Protein AF-A0A1C6H8G7-F1 (afdb_monomer_lite)

Secondary structure (DSSP, 8-state):
-----TTSPPPHHHHHHHHHHS---HHHHHHHHHHHTS---HHHHHHHHT--HHHHHHHHHHHHHHHHHHHHHHHHH--

Sequence (79 aa):
MSKRNFYKRFIEDEKQFYLHMAGFNSREACLFKLRAYEDKTLWEAADIMGYSLRTIDRINRDMKRKIEKTSFLYNNMAD

pLDDT: mean 86.77, std 16.28, range [40.25, 98.31]

Radius of gyration: 12.54 Å; chains: 1; bounding box: 33×20×34 Å

Foldseek 3Di:
DPPPPPPPQDDPVLLVQCLPPLPDDPLLSQLSCCCRVVVDDLVVSCVVVVHDSVVSVVSVVVSVVSSVVCVVVVVVVVD

Structure (mmCIF, N/CA/C/O backbone):
data_AF-A0A1C6H8G7-F1
#
_entry.id   AF-A0A1C6H8G7-F1
#
loop_
_atom_site.group_PDB
_atom_site.id
_atom_site.type_symbol
_atom_site.label_atom_id
_atom_site.label_alt_id
_atom_site.label_comp_id
_atom_site.label_asym_id
_atom_site.label_entity_id
_atom_site.label_seq_id
_atom_site.pdbx_PDB_ins_code
_atom_site.Cartn_x
_atom_site.Cartn_y
_atom_site.Cartn_z
_atom_site.occupancy
_atom_site.B_iso_or_equiv
_atom_site.auth_seq_id
_atom_site.auth_comp_id
_atom_site.auth_asym_id
_atom_site.auth_atom_id
_atom_site.pdbx_PDB_model_num
ATOM 1 N N . MET A 1 1 ? 22.573 2.376 -4.890 1.00 40.25 1 MET A N 1
ATOM 2 C CA . MET A 1 1 ? 21.109 2.302 -5.097 1.00 40.25 1 MET A CA 1
ATOM 3 C C . MET A 1 1 ? 20.454 3.465 -4.373 1.00 40.25 1 MET A C 1
ATOM 5 O O . MET A 1 1 ? 20.445 3.479 -3.148 1.00 40.25 1 MET A O 1
ATOM 9 N N . SER A 1 2 ? 19.984 4.470 -5.114 1.00 42.00 2 SER A N 1
ATOM 10 C CA . SER A 1 2 ? 19.235 5.587 -4.531 1.00 42.00 2 SER A CA 1
ATOM 11 C C . SER A 1 2 ? 17.951 5.035 -3.908 1.00 42.00 2 SER A C 1
ATOM 13 O O . SER A 1 2 ? 17.155 4.400 -4.600 1.00 42.00 2 SER A O 1
ATOM 15 N N . LYS A 1 3 ? 17.783 5.199 -2.590 1.00 49.75 3 LYS A N 1
ATOM 16 C CA . LYS A 1 3 ? 16.541 4.850 -1.892 1.00 49.75 3 LYS A CA 1
ATOM 17 C C . LYS A 1 3 ? 15.451 5.743 -2.479 1.00 49.75 3 LYS A C 1
ATOM 19 O O . LYS A 1 3 ? 15.423 6.934 -2.174 1.00 49.75 3 LYS A O 1
ATOM 24 N N . ARG A 1 4 ? 14.595 5.194 -3.351 1.00 53.78 4 ARG A N 1
ATOM 25 C CA . ARG A 1 4 ? 13.434 5.912 -3.898 1.00 53.78 4 ARG A CA 1
ATOM 26 C C . ARG A 1 4 ? 12.687 6.488 -2.697 1.00 53.78 4 ARG A C 1
ATOM 28 O O . ARG A 1 4 ? 12.330 5.759 -1.772 1.00 53.78 4 ARG A O 1
ATOM 35 N N . ASN A 1 5 ? 12.572 7.810 -2.645 1.00 50.59 5 ASN A N 1
ATOM 36 C CA . ASN A 1 5 ? 11.981 8.474 -1.499 1.00 50.59 5 ASN A CA 1
ATOM 37 C C . ASN A 1 5 ? 10.480 8.153 -1.537 1.00 50.59 5 ASN A C 1
ATOM 39 O O . ASN A 1 5 ? 9.750 8.752 -2.316 1.00 50.59 5 ASN A O 1
ATOM 43 N N . PHE A 1 6 ? 10.022 7.171 -0.754 1.00 52.41 6 PHE A N 1
ATOM 44 C CA . PHE A 1 6 ? 8.619 6.715 -0.722 1.00 52.41 6 PHE A CA 1
ATOM 45 C C . PHE A 1 6 ? 7.631 7.776 -0.206 1.00 52.41 6 PHE A C 1
ATOM 47 O O . PHE A 1 6 ? 6.440 7.504 -0.087 1.00 52.41 6 PHE A O 1
ATOM 54 N N . TYR A 1 7 ? 8.138 8.964 0.122 1.00 48.12 7 TYR A N 1
ATOM 55 C CA . TYR A 1 7 ? 7.373 10.173 0.403 1.00 48.12 7 TYR A CA 1
ATOM 56 C C . TYR A 1 7 ? 7.115 11.026 -0.852 1.00 48.12 7 TYR A C 1
ATOM 58 O O . TYR A 1 7 ? 6.399 12.019 -0.778 1.00 48.12 7 TYR A O 1
ATOM 66 N N . LYS A 1 8 ? 7.681 10.662 -2.012 1.00 58.50 8 LYS A N 1
ATOM 67 C CA . LYS A 1 8 ? 7.356 11.280 -3.299 1.00 58.50 8 LYS A CA 1
ATOM 68 C C . LYS A 1 8 ? 6.006 10.715 -3.749 1.00 58.50 8 LYS A C 1
ATOM 70 O O . LYS A 1 8 ? 5.872 9.501 -3.891 1.00 58.50 8 LYS A O 1
ATOM 75 N N . ARG A 1 9 ? 5.003 11.583 -3.914 1.00 70.31 9 ARG A N 1
ATOM 76 C CA . ARG A 1 9 ? 3.702 11.196 -4.480 1.00 70.31 9 ARG A CA 1
ATOM 77 C C . ARG A 1 9 ? 3.934 10.542 -5.844 1.00 70.31 9 ARG A C 1
ATOM 79 O O . ARG A 1 9 ? 4.655 11.103 -6.667 1.00 70.31 9 ARG A O 1
ATOM 86 N N . PHE A 1 10 ? 3.344 9.367 -6.051 1.00 83.12 10 PHE A N 1
ATOM 87 C CA . PHE A 1 10 ? 3.335 8.703 -7.352 1.00 83.12 10 PHE A CA 1
ATOM 88 C C . PHE A 1 10 ? 2.566 9.567 -8.358 1.00 83.12 10 PHE A C 1
ATOM 90 O O . PHE A 1 10 ? 1.481 10.060 -8.030 1.00 83.12 10 PHE A O 1
ATOM 97 N N . ILE A 1 11 ? 3.102 9.738 -9.568 1.00 87.31 11 ILE A N 1
ATOM 98 C CA . ILE A 1 11 ? 2.324 10.289 -10.692 1.00 87.31 11 ILE A CA 1
ATOM 99 C C . ILE A 1 11 ? 1.347 9.233 -11.222 1.00 87.31 11 ILE A C 1
ATOM 101 O O . ILE A 1 11 ? 1.502 8.052 -10.918 1.00 87.31 11 ILE A O 1
ATOM 105 N N . GLU A 1 12 ? 0.339 9.635 -11.997 1.00 86.19 12 GLU A N 1
ATOM 106 C CA . GLU A 1 12 ? -0.723 8.717 -12.437 1.00 86.19 12 GLU A CA 1
ATOM 107 C C . GLU A 1 12 ? -0.173 7.489 -13.181 1.00 86.19 12 GLU A C 1
ATOM 109 O O . GLU A 1 12 ? -0.526 6.363 -12.833 1.00 86.19 12 GLU A O 1
ATOM 114 N N . ASP A 1 13 ? 0.789 7.683 -14.085 1.00 87.50 13 ASP A N 1
ATOM 115 C CA . ASP A 1 13 ? 1.428 6.585 -14.821 1.00 87.50 13 ASP A CA 1
ATOM 116 C C . ASP A 1 13 ? 2.145 5.595 -13.894 1.00 87.50 13 ASP A C 1
ATOM 118 O O . ASP A 1 13 ? 2.027 4.382 -14.059 1.00 87.50 13 ASP A O 1
ATOM 122 N N . GLU A 1 14 ? 2.831 6.088 -12.856 1.00 88.88 14 GLU A N 1
ATOM 123 C CA . GLU A 1 14 ? 3.462 5.228 -11.852 1.00 88.88 14 GLU A CA 1
ATOM 124 C C . GLU A 1 14 ? 2.409 4.449 -11.055 1.00 88.88 14 GLU A C 1
ATOM 126 O O . GLU A 1 14 ? 2.605 3.266 -10.768 1.00 88.88 14 GLU A O 1
ATOM 131 N N . LYS A 1 15 ? 1.283 5.080 -10.697 1.00 92.06 15 LYS A N 1
ATOM 132 C CA . LYS A 1 15 ? 0.210 4.404 -9.954 1.00 92.06 15 LYS A CA 1
ATOM 133 C C . LYS A 1 15 ? -0.380 3.254 -10.761 1.00 92.06 15 LYS A C 1
ATOM 135 O O . LYS A 1 15 ? -0.496 2.147 -10.231 1.00 92.06 15 LYS A O 1
ATOM 140 N N . GLN A 1 16 ? -0.698 3.502 -12.032 1.00 92.25 16 GLN A N 1
ATOM 141 C CA . GLN A 1 16 ? -1.209 2.476 -12.939 1.00 92.25 16 GLN A CA 1
ATOM 142 C C . GLN A 1 16 ? -0.165 1.376 -13.146 1.00 92.25 16 GLN A C 1
ATOM 144 O O . GLN A 1 16 ? -0.463 0.195 -12.959 1.00 92.25 16 GLN A O 1
ATOM 149 N N . PHE A 1 17 ? 1.088 1.747 -13.424 1.00 92.25 17 PHE A N 1
ATOM 150 C CA . PHE A 1 17 ? 2.176 0.791 -13.601 1.00 92.25 17 PHE A CA 1
ATOM 151 C C . PHE A 1 17 ? 2.309 -0.152 -12.401 1.00 92.25 17 PHE A C 1
ATOM 153 O O . PHE A 1 17 ? 2.321 -1.368 -12.581 1.00 92.25 17 PHE A O 1
ATOM 160 N N . TYR A 1 18 ? 2.357 0.362 -11.166 1.00 93.06 18 TYR A N 1
ATOM 161 C CA . TYR A 1 18 ? 2.498 -0.503 -9.991 1.00 93.06 18 TYR A CA 1
ATOM 162 C C . TYR A 1 18 ? 1.251 -1.350 -9.723 1.00 93.06 18 TYR A C 1
ATOM 164 O O . TYR A 1 18 ? 1.399 -2.508 -9.332 1.00 93.06 18 TYR A O 1
ATOM 172 N N . LEU A 1 19 ? 0.041 -0.837 -9.971 1.00 93.88 19 LEU A N 1
ATOM 173 C CA . LEU A 1 19 ? -1.181 -1.639 -9.847 1.00 93.88 19 LEU A CA 1
ATOM 174 C C . LEU A 1 19 ? -1.178 -2.862 -10.773 1.00 93.88 19 LEU A C 1
ATOM 176 O O . LEU A 1 19 ? -1.654 -3.922 -10.365 1.00 93.88 19 LEU A O 1
ATOM 180 N N . HIS A 1 20 ? -0.624 -2.731 -11.979 1.00 92.81 20 HIS A N 1
ATOM 181 C CA . HIS A 1 20 ? -0.586 -3.812 -12.964 1.00 92.81 20 HIS A CA 1
ATOM 182 C C . HIS A 1 20 ? 0.656 -4.704 -12.843 1.00 92.81 20 HIS A C 1
ATOM 184 O O . HIS A 1 20 ? 0.549 -5.926 -12.936 1.00 92.81 20 HIS A O 1
ATOM 190 N N . MET A 1 21 ? 1.830 -4.117 -12.604 1.00 93.56 21 MET A N 1
ATOM 191 C CA . MET A 1 21 ? 3.116 -4.812 -12.727 1.00 93.56 21 MET A CA 1
ATOM 192 C C . MET A 1 21 ? 3.681 -5.310 -11.398 1.00 93.56 21 MET A C 1
ATOM 194 O O . MET A 1 21 ? 4.482 -6.242 -11.393 1.00 93.56 21 MET A O 1
ATOM 198 N N . ALA A 1 22 ? 3.277 -4.741 -10.255 1.00 93.38 22 ALA A N 1
ATOM 199 C CA . ALA A 1 22 ? 3.891 -5.092 -8.971 1.00 93.38 22 ALA A CA 1
ATOM 200 C C . ALA A 1 22 ? 3.410 -6.430 -8.382 1.00 93.38 22 ALA A C 1
ATOM 202 O O . ALA A 1 22 ? 3.911 -6.859 -7.339 1.00 93.38 22 ALA A O 1
ATOM 203 N N . GLY A 1 23 ? 2.439 -7.097 -9.017 1.00 95.88 23 GLY A N 1
ATOM 204 C CA . GLY A 1 23 ? 1.911 -8.380 -8.548 1.00 95.88 23 GLY A CA 1
ATOM 205 C C . GLY A 1 23 ? 1.232 -8.271 -7.181 1.00 95.88 23 GLY A C 1
ATOM 206 O O . GLY A 1 23 ? 1.419 -9.134 -6.314 1.00 95.88 23 GL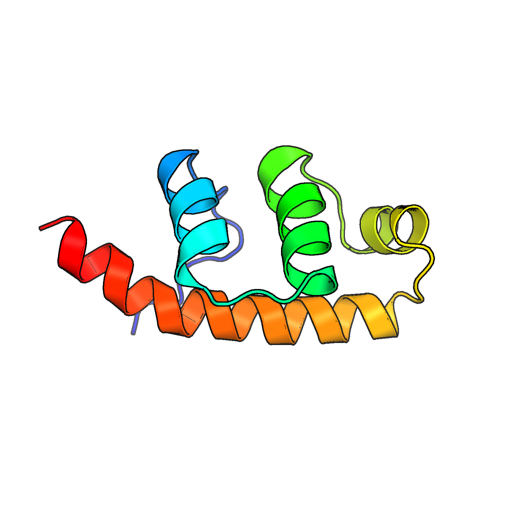Y A O 1
ATOM 207 N N . PHE A 1 24 ? 0.502 -7.178 -6.944 1.00 97.38 24 PHE A N 1
ATOM 208 C CA . PHE A 1 24 ? -0.247 -6.991 -5.708 1.00 97.38 24 PHE A CA 1
ATOM 209 C C . PHE A 1 24 ? -1.364 -8.028 -5.569 1.00 97.38 24 PHE A C 1
ATOM 211 O O . PHE A 1 24 ? -2.099 -8.306 -6.513 1.00 97.38 24 PHE A O 1
ATOM 218 N N . ASN A 1 25 ? -1.527 -8.572 -4.363 1.00 97.06 25 ASN A N 1
ATOM 219 C CA . ASN A 1 25 ? -2.765 -9.258 -4.002 1.00 97.06 25 ASN A CA 1
ATOM 220 C C . ASN A 1 25 ? -3.877 -8.233 -3.711 1.00 97.06 25 ASN A C 1
ATOM 222 O O . ASN A 1 25 ? -3.630 -7.029 -3.626 1.00 97.06 25 ASN A O 1
ATOM 226 N N . SER A 1 26 ? -5.111 -8.704 -3.519 1.00 97.88 26 SER A N 1
ATOM 227 C CA . SER A 1 26 ? -6.277 -7.828 -3.322 1.00 97.88 26 SER A CA 1
ATOM 228 C C . SER A 1 26 ? -6.115 -6.839 -2.160 1.00 97.88 26 SER A C 1
ATOM 230 O O . SER A 1 26 ? -6.523 -5.684 -2.270 1.00 97.88 26 SER A O 1
ATOM 232 N N . ARG A 1 27 ? -5.472 -7.258 -1.064 1.00 98.00 27 ARG A N 1
ATOM 233 C CA . ARG A 1 27 ? -5.259 -6.425 0.131 1.00 98.00 27 ARG A CA 1
ATOM 234 C C . ARG A 1 27 ? -4.205 -5.352 -0.118 1.00 98.00 27 ARG A C 1
ATOM 236 O O . ARG A 1 27 ? -4.398 -4.209 0.280 1.00 98.00 27 ARG A O 1
ATOM 243 N N . GLU A 1 28 ? -3.114 -5.715 -0.783 1.00 98.19 28 GLU A N 1
ATOM 244 C CA . GLU A 1 28 ? -2.053 -4.782 -1.169 1.00 98.19 28 GLU A CA 1
ATOM 245 C C . GLU A 1 28 ? -2.559 -3.765 -2.195 1.00 98.19 28 GLU A C 1
ATOM 247 O O . GLU A 1 28 ? -2.303 -2.578 -2.034 1.00 98.19 28 GLU A O 1
ATOM 252 N N . ALA A 1 29 ? -3.331 -4.198 -3.198 1.00 97.69 29 ALA A N 1
ATOM 253 C CA . ALA A 1 29 ? -3.906 -3.309 -4.206 1.00 97.69 29 ALA A CA 1
ATOM 254 C C . ALA A 1 29 ? -4.919 -2.332 -3.591 1.00 97.69 29 ALA A C 1
ATOM 256 O O . ALA A 1 29 ? -4.925 -1.150 -3.930 1.00 97.69 29 ALA A O 1
ATOM 257 N N . CYS A 1 30 ? -5.750 -2.807 -2.657 1.00 98.00 30 CYS A N 1
ATOM 258 C CA . CYS A 1 30 ? -6.668 -1.956 -1.903 1.00 98.00 30 CYS A CA 1
ATOM 259 C C . CYS A 1 30 ? -5.906 -0.912 -1.071 1.00 98.00 30 CYS A C 1
ATOM 261 O O . CYS A 1 30 ? -6.178 0.281 -1.200 1.00 98.00 30 CYS A O 1
ATOM 263 N N . LEU A 1 31 ? -4.888 -1.327 -0.305 1.00 97.62 31 LEU A N 1
ATOM 264 C CA . LEU A 1 31 ? -4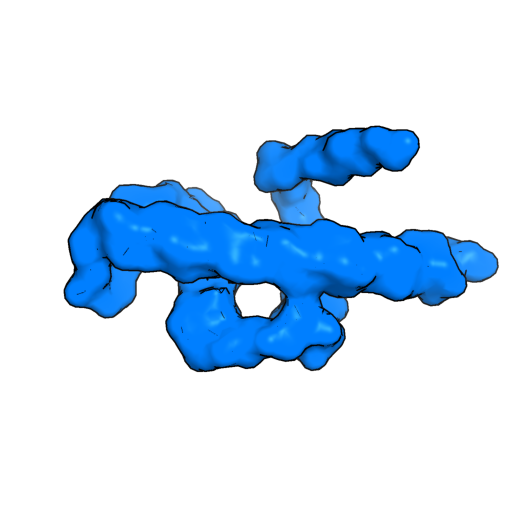.058 -0.396 0.463 1.00 97.62 31 LEU A CA 1
ATOM 265 C C . LEU A 1 31 ? -3.324 0.601 -0.445 1.00 97.62 31 LEU A C 1
ATOM 267 O O . LEU A 1 31 ? -3.246 1.784 -0.122 1.00 97.62 31 LEU A O 1
ATOM 271 N N . PHE A 1 32 ? -2.804 0.151 -1.588 1.00 96.38 32 PHE A N 1
ATOM 272 C CA . PHE A 1 32 ? -2.143 1.024 -2.552 1.00 96.38 32 PHE A CA 1
ATOM 273 C C . PHE A 1 32 ? -3.091 2.108 -3.063 1.00 96.38 32 PHE A C 1
ATOM 275 O O . PHE A 1 32 ? -2.711 3.275 -3.076 1.00 96.38 32 PHE A O 1
ATOM 282 N N . LYS A 1 33 ? -4.333 1.750 -3.419 1.00 96.12 33 LYS A N 1
ATOM 283 C CA . LYS A 1 33 ? -5.343 2.710 -3.886 1.00 96.12 33 LYS A CA 1
ATOM 284 C C . LYS A 1 33 ? -5.635 3.783 -2.840 1.00 96.12 33 LYS A C 1
ATOM 286 O O . LYS A 1 33 ? -5.466 4.964 -3.129 1.00 96.12 33 LYS A O 1
ATOM 291 N N . LEU A 1 34 ? -5.939 3.370 -1.609 1.00 96.31 34 LEU A N 1
ATOM 292 C CA . LEU A 1 34 ? -6.206 4.292 -0.499 1.00 96.31 34 LEU A CA 1
ATOM 293 C C . LEU A 1 34 ? -5.040 5.265 -0.277 1.00 96.31 34 LEU A C 1
ATOM 295 O O . LEU A 1 34 ? -5.243 6.456 -0.070 1.00 96.31 34 LEU A O 1
ATOM 299 N N . ARG A 1 35 ? -3.798 4.780 -0.360 1.00 93.75 35 ARG A N 1
ATOM 300 C CA . ARG A 1 35 ? -2.621 5.617 -0.105 1.00 93.75 35 ARG A CA 1
ATOM 301 C C . ARG A 1 35 ? -2.212 6.495 -1.286 1.00 93.75 35 ARG A C 1
ATOM 303 O O . ARG A 1 35 ? -1.781 7.618 -1.067 1.00 93.75 35 ARG A O 1
ATOM 310 N N . ALA A 1 36 ? -2.275 5.983 -2.513 1.00 92.25 36 ALA A N 1
ATOM 311 C CA . ALA A 1 36 ? -1.736 6.655 -3.696 1.00 92.25 36 ALA A CA 1
ATOM 312 C C . ALA A 1 36 ? -2.770 7.514 -4.441 1.00 92.25 36 ALA A C 1
ATOM 314 O O . ALA A 1 36 ? -2.387 8.453 -5.140 1.00 92.25 36 ALA A O 1
ATOM 315 N N . TYR A 1 37 ? -4.063 7.202 -4.321 1.00 90.81 37 TYR A N 1
ATOM 316 C CA . TYR A 1 37 ? -5.143 7.946 -4.979 1.00 90.81 37 TYR A CA 1
ATOM 317 C C . TYR A 1 37 ? -5.893 8.852 -4.012 1.00 90.81 37 TYR A C 1
ATOM 319 O O . TYR A 1 37 ? -6.267 9.955 -4.393 1.00 90.81 37 TYR A O 1
ATOM 327 N N . GLU A 1 38 ? -6.079 8.408 -2.772 1.00 92.69 38 GLU A N 1
ATOM 328 C CA . GLU A 1 38 ? -6.897 9.116 -1.780 1.00 92.69 38 GLU A CA 1
ATOM 329 C C . GLU A 1 38 ? -6.069 9.742 -0.645 1.00 92.69 38 GLU A C 1
ATOM 331 O O . GLU A 1 38 ? -6.639 10.262 0.312 1.00 92.69 38 GLU A O 1
ATOM 336 N N . ASP A 1 39 ? -4.732 9.674 -0.731 1.00 91.62 39 ASP A N 1
ATOM 337 C CA . ASP A 1 39 ? -3.777 10.189 0.265 1.00 91.62 39 ASP A CA 1
ATOM 338 C C . ASP A 1 39 ? -4.048 9.713 1.713 1.00 91.6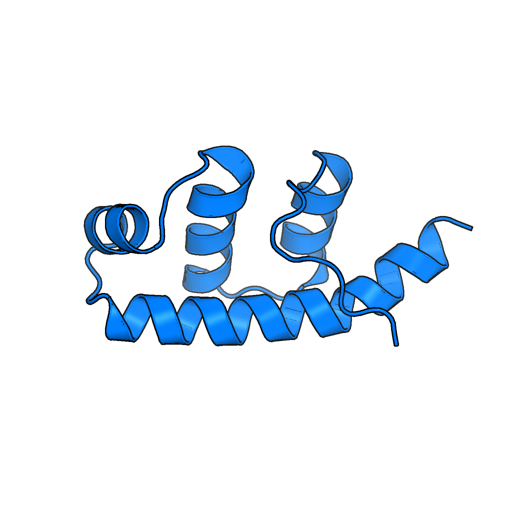2 39 ASP A C 1
ATOM 340 O O . ASP A 1 39 ? -3.651 10.366 2.681 1.00 91.62 39 ASP A O 1
ATOM 344 N N . LYS A 1 40 ? -4.687 8.548 1.891 1.00 94.81 40 LYS A N 1
ATOM 345 C CA . LYS A 1 40 ? -4.995 8.013 3.223 1.00 94.81 40 LYS A CA 1
ATOM 346 C C . LYS A 1 40 ? -3.730 7.642 3.988 1.00 94.81 40 LYS A C 1
ATOM 348 O O . LYS A 1 40 ? -2.790 7.020 3.471 1.00 94.81 40 LYS A O 1
ATOM 353 N N . THR A 1 41 ? -3.737 7.954 5.276 1.00 95.75 41 THR A N 1
ATOM 354 C CA . THR A 1 41 ? -2.758 7.451 6.239 1.00 95.75 41 THR A CA 1
ATOM 355 C C . THR A 1 41 ? -2.931 5.944 6.461 1.00 95.75 41 THR A C 1
ATOM 357 O O . THR A 1 41 ? -3.952 5.348 6.117 1.00 95.75 41 THR A O 1
ATOM 360 N N . LEU A 1 42 ? -1.935 5.291 7.073 1.00 96.06 42 LEU A N 1
ATOM 361 C CA . LEU A 1 42 ? -2.071 3.877 7.455 1.00 96.06 42 LEU A CA 1
ATOM 362 C C . LEU A 1 42 ? -3.175 3.663 8.494 1.00 96.06 42 LEU A C 1
ATOM 364 O O . LEU A 1 42 ? -3.761 2.588 8.526 1.00 96.06 42 LEU A O 1
ATOM 368 N N . TRP A 1 43 ? -3.447 4.673 9.322 1.00 97.25 43 TRP A N 1
ATOM 369 C CA . TRP A 1 43 ? -4.497 4.614 10.329 1.00 97.25 43 TRP A CA 1
ATOM 370 C C . TRP A 1 43 ? -5.887 4.665 9.698 1.00 97.25 43 TRP A C 1
ATOM 372 O O . TRP A 1 43 ? -6.680 3.758 9.929 1.00 97.25 43 TRP A O 1
ATOM 382 N N . GLU A 1 44 ? -6.137 5.633 8.814 1.00 97.50 44 GLU A N 1
ATOM 383 C CA . GLU A 1 44 ? -7.401 5.710 8.068 1.00 97.50 44 GLU A CA 1
ATOM 384 C C . GLU A 1 44 ? -7.613 4.471 7.193 1.00 97.50 44 GLU A C 1
ATOM 386 O O . GLU A 1 44 ? -8.717 3.945 7.114 1.00 97.50 44 GLU A O 1
ATOM 391 N N . ALA A 1 45 ? -6.554 3.952 6.564 1.00 97.81 45 ALA A N 1
ATOM 392 C CA . ALA A 1 45 ? -6.653 2.716 5.797 1.00 97.81 45 ALA A CA 1
ATOM 393 C C . ALA A 1 45 ? -6.964 1.496 6.682 1.00 97.81 45 ALA A C 1
ATOM 395 O O . ALA A 1 45 ? -7.656 0.586 6.235 1.00 97.81 45 ALA A O 1
ATOM 396 N N . ALA A 1 46 ? -6.478 1.461 7.928 1.00 98.12 46 ALA A N 1
ATOM 397 C CA . ALA A 1 46 ? -6.828 0.411 8.889 1.00 98.12 46 ALA A CA 1
ATOM 398 C C . ALA A 1 46 ? -8.316 0.431 9.222 1.00 98.12 46 ALA A C 1
ATOM 400 O O . ALA A 1 46 ? -8.950 -0.623 9.191 1.00 98.12 46 ALA A O 1
ATOM 401 N N . ASP A 1 47 ? -8.849 1.625 9.477 1.00 98.06 47 ASP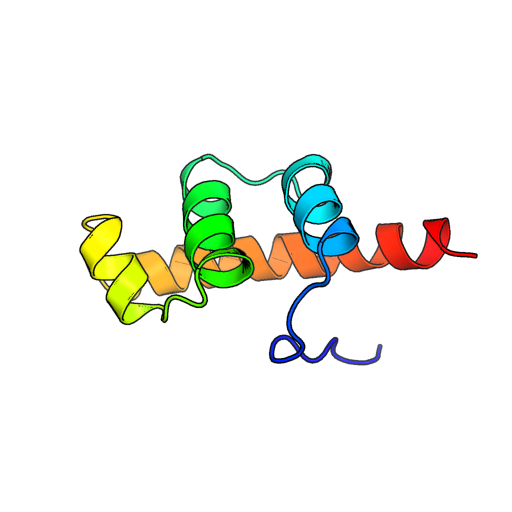 A N 1
ATOM 402 C CA . ASP A 1 47 ? -10.266 1.842 9.751 1.00 98.06 47 ASP A CA 1
ATOM 403 C C . ASP A 1 47 ? -11.131 1.416 8.552 1.00 98.06 47 ASP A C 1
ATOM 405 O O . ASP A 1 47 ? -11.972 0.527 8.671 1.00 98.06 47 ASP A O 1
ATOM 409 N N . ILE A 1 48 ? -10.818 1.920 7.351 1.00 98.31 48 ILE A N 1
ATOM 410 C CA . ILE A 1 48 ? -11.550 1.614 6.109 1.00 98.31 48 ILE A CA 1
ATOM 411 C C . ILE A 1 48 ? -11.500 0.121 5.756 1.00 98.31 48 ILE A C 1
ATOM 413 O O . ILE A 1 48 ? -12.496 -0.458 5.326 1.00 98.31 48 ILE A O 1
ATOM 417 N N . MET A 1 49 ? -10.339 -0.522 5.904 1.00 97.81 49 MET A N 1
ATOM 418 C CA . MET A 1 49 ? -10.170 -1.937 5.555 1.00 97.81 49 MET A CA 1
ATOM 419 C C . MET A 1 49 ? -10.618 -2.895 6.672 1.00 97.81 49 MET A C 1
ATOM 421 O O . MET A 1 49 ? -10.548 -4.111 6.476 1.00 97.81 49 MET A O 1
ATOM 425 N N . GLY A 1 50 ? -11.023 -2.386 7.842 1.00 98.19 50 GLY A N 1
ATOM 426 C CA . GLY A 1 50 ? -11.413 -3.201 8.994 1.00 98.19 50 GLY A CA 1
ATOM 427 C C . GLY A 1 50 ? -10.269 -4.050 9.564 1.00 98.19 50 GLY A C 1
ATOM 428 O O . GLY A 1 50 ? -10.489 -5.168 10.033 1.00 98.19 50 GLY A O 1
ATOM 429 N N . TYR A 1 51 ? -9.028 -3.558 9.497 1.00 98.12 51 TYR A N 1
ATOM 430 C CA . TYR A 1 51 ? -7.842 -4.268 9.981 1.00 98.12 51 TYR A CA 1
ATOM 431 C C . TYR A 1 51 ? -7.159 -3.527 11.128 1.00 98.12 51 TYR A C 1
ATOM 433 O O . TYR A 1 51 ? -7.127 -2.304 11.186 1.00 98.12 51 TYR A O 1
ATOM 441 N N . SER A 1 52 ? -6.496 -4.277 12.012 1.00 98.12 52 SER A N 1
ATOM 442 C CA . SER A 1 52 ? -5.606 -3.667 13.002 1.00 98.12 52 SER A CA 1
ATOM 443 C C . SER A 1 52 ? -4.425 -2.957 12.331 1.00 98.12 52 SER A C 1
ATOM 445 O O . SER A 1 52 ? -3.914 -3.420 11.306 1.00 98.12 52 SER A O 1
ATOM 447 N N . LEU A 1 53 ? -3.912 -1.897 12.966 1.00 97.69 53 LEU A N 1
ATOM 448 C CA . LEU A 1 53 ? -2.713 -1.180 12.505 1.00 97.69 53 LEU A CA 1
ATOM 449 C C . LEU A 1 53 ? -1.537 -2.124 12.227 1.00 97.69 53 LEU A C 1
ATOM 451 O O . LEU A 1 53 ? -0.919 -2.044 11.172 1.00 97.69 53 LEU A O 1
ATOM 455 N N . ARG A 1 54 ? -1.291 -3.103 13.110 1.00 98.06 54 ARG A N 1
ATOM 456 C CA . ARG A 1 54 ? -0.245 -4.126 12.917 1.00 98.06 54 ARG A CA 1
ATOM 457 C C . ARG A 1 54 ? -0.427 -4.910 11.610 1.00 98.06 54 ARG A C 1
ATOM 459 O O . ARG A 1 54 ? 0.554 -5.273 10.958 1.00 98.06 54 ARG A O 1
ATOM 466 N N . THR A 1 55 ? -1.669 -5.217 11.246 1.00 98.25 55 THR A N 1
ATOM 467 C CA . THR A 1 55 ? -1.982 -5.940 10.009 1.00 98.25 55 THR A CA 1
ATOM 468 C C . THR A 1 55 ? -1.736 -5.056 8.7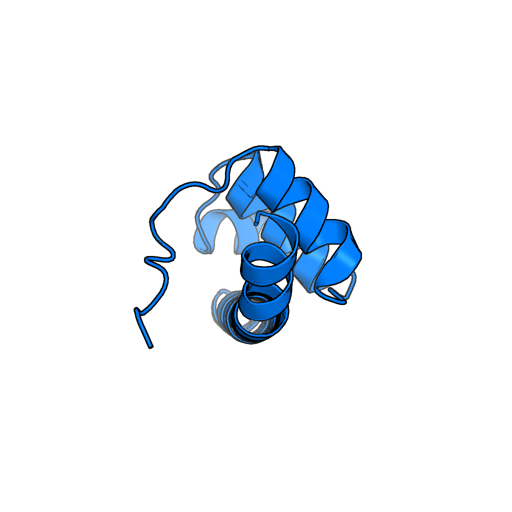93 1.00 98.25 55 THR A C 1
ATOM 470 O O . THR A 1 55 ? -1.092 -5.513 7.847 1.00 98.25 55 THR A O 1
ATOM 473 N N . ILE A 1 56 ? -2.168 -3.793 8.842 1.00 98.25 56 ILE A N 1
ATOM 474 C CA . ILE A 1 56 ? -1.879 -2.803 7.799 1.00 98.25 56 ILE A CA 1
ATOM 475 C C . ILE A 1 56 ? -0.377 -2.584 7.639 1.00 98.25 56 ILE A C 1
ATOM 477 O O . ILE A 1 56 ? 0.112 -2.590 6.515 1.00 98.25 56 ILE A O 1
ATOM 481 N N . ASP A 1 57 ? 0.384 -2.487 8.728 1.00 97.69 57 ASP A N 1
ATOM 482 C CA . ASP A 1 57 ? 1.839 -2.339 8.673 1.00 97.69 57 ASP A CA 1
ATOM 483 C C . ASP A 1 57 ? 2.517 -3.513 7.967 1.00 97.69 57 ASP A C 1
ATOM 485 O O . ASP A 1 57 ? 3.470 -3.329 7.205 1.00 97.69 57 ASP A O 1
ATOM 489 N N . ARG A 1 58 ? 2.035 -4.740 8.190 1.00 98.12 58 ARG A N 1
ATOM 490 C CA . ARG A 1 58 ? 2.539 -5.914 7.469 1.00 98.12 58 ARG A CA 1
ATOM 491 C C . ARG A 1 58 ? 2.227 -5.817 5.975 1.00 98.12 58 ARG A C 1
ATOM 493 O O . ARG A 1 58 ? 3.158 -5.916 5.183 1.00 98.12 58 ARG A O 1
ATOM 500 N N . ILE A 1 59 ? 0.971 -5.543 5.612 1.00 98.06 59 ILE A N 1
ATOM 501 C CA . ILE A 1 59 ? 0.551 -5.378 4.208 1.00 98.06 59 ILE A CA 1
ATOM 502 C C . ILE A 1 59 ? 1.369 -4.268 3.535 1.00 98.06 59 ILE A C 1
ATOM 504 O O . ILE A 1 59 ? 1.887 -4.455 2.440 1.00 98.06 59 ILE A O 1
ATOM 508 N N . ASN A 1 60 ? 1.558 -3.136 4.211 1.00 96.94 60 ASN A N 1
ATOM 509 C CA . ASN A 1 60 ? 2.331 -2.002 3.718 1.00 96.94 60 ASN A CA 1
ATOM 510 C C . ASN A 1 60 ? 3.799 -2.367 3.460 1.00 96.94 60 ASN A C 1
ATOM 512 O O . ASN A 1 60 ? 4.370 -1.943 2.457 1.00 96.94 60 ASN A O 1
ATOM 516 N N . ARG A 1 61 ? 4.426 -3.151 4.348 1.00 97.00 61 ARG A N 1
ATOM 517 C CA . ARG A 1 61 ? 5.804 -3.627 4.145 1.00 97.00 61 ARG A CA 1
ATOM 518 C C . ARG A 1 61 ? 5.909 -4.557 2.940 1.00 97.00 61 ARG A C 1
ATOM 520 O O . ARG A 1 61 ? 6.833 -4.395 2.147 1.00 97.00 61 ARG A O 1
ATOM 527 N N . ASP A 1 62 ? 4.975 -5.489 2.784 1.00 96.88 62 ASP A N 1
ATOM 528 C CA . ASP A 1 62 ? 4.985 -6.432 1.661 1.00 96.88 62 ASP A CA 1
ATOM 529 C C . ASP A 1 62 ? 4.712 -5.723 0.325 1.00 96.88 62 ASP A C 1
ATOM 531 O O . ASP A 1 62 ? 5.461 -5.903 -0.638 1.00 96.88 62 ASP A O 1
ATOM 535 N N . MET A 1 63 ? 3.740 -4.807 0.306 1.00 96.12 63 MET A N 1
ATOM 536 C CA . MET A 1 63 ? 3.455 -3.916 -0.821 1.00 96.12 63 MET A CA 1
ATOM 537 C C . MET A 1 63 ? 4.687 -3.085 -1.217 1.00 96.12 63 MET A C 1
ATOM 539 O O . MET A 1 63 ? 5.060 -3.058 -2.388 1.00 96.12 63 MET A O 1
ATOM 543 N N . LYS A 1 64 ? 5.373 -2.445 -0.257 1.00 93.81 64 LYS A N 1
ATOM 544 C CA . LYS A 1 64 ? 6.583 -1.649 -0.535 1.00 93.81 64 LYS A CA 1
ATOM 545 C C . LYS A 1 64 ? 7.699 -2.479 -1.161 1.00 93.81 64 LYS A C 1
ATOM 547 O O . LYS A 1 64 ? 8.282 -2.040 -2.144 1.00 93.81 64 LYS A O 1
ATOM 552 N N . ARG A 1 65 ? 7.958 -3.692 -0.660 1.00 93.69 65 ARG A N 1
ATOM 553 C CA . ARG A 1 65 ? 8.969 -4.592 -1.250 1.00 93.69 65 ARG A CA 1
ATOM 554 C C . ARG A 1 65 ? 8.656 -4.930 -2.706 1.00 93.69 65 ARG A C 1
ATOM 556 O O . ARG A 1 65 ? 9.567 -5.031 -3.523 1.00 93.69 65 ARG A O 1
ATOM 563 N N . LYS A 1 66 ? 7.378 -5.116 -3.041 1.00 94.56 66 LYS A N 1
ATOM 564 C CA . LYS A 1 66 ? 6.944 -5.352 -4.425 1.00 94.56 66 LYS A CA 1
ATOM 565 C C . LYS A 1 66 ? 7.163 -4.120 -5.303 1.00 94.56 66 LYS A C 1
ATOM 567 O O . LYS A 1 66 ? 7.703 -4.253 -6.399 1.00 94.56 66 LYS A O 1
ATOM 572 N N . ILE A 1 67 ? 6.850 -2.925 -4.801 1.00 92.56 67 ILE A N 1
ATOM 573 C CA . ILE A 1 67 ? 7.149 -1.663 -5.497 1.00 92.56 67 ILE A CA 1
ATOM 574 C C . ILE A 1 67 ? 8.656 -1.517 -5.723 1.00 92.56 67 ILE A C 1
ATOM 576 O O . ILE A 1 67 ? 9.063 -1.223 -6.837 1.00 92.56 67 ILE A O 1
ATOM 580 N N . GLU A 1 68 ? 9.496 -1.773 -4.715 1.00 89.69 68 GLU A N 1
ATOM 581 C CA . GLU A 1 68 ? 10.962 -1.698 -4.835 1.00 89.69 68 GLU A CA 1
ATOM 582 C C . GLU A 1 68 ? 11.505 -2.623 -5.926 1.00 89.69 68 GLU A C 1
ATOM 584 O O . GLU A 1 68 ? 12.314 -2.197 -6.749 1.00 89.69 68 GLU A O 1
ATOM 589 N N . LYS A 1 69 ? 11.027 -3.872 -5.973 1.00 89.75 69 LYS A N 1
ATOM 590 C CA . LYS A 1 69 ? 11.415 -4.833 -7.015 1.00 89.75 69 LYS A CA 1
ATOM 591 C C . LYS A 1 69 ? 10.986 -4.372 -8.409 1.00 89.75 69 LYS A C 1
ATOM 593 O O . LYS A 1 69 ? 11.766 -4.451 -9.351 1.00 89.75 69 LYS A O 1
ATOM 598 N N . THR A 1 70 ? 9.766 -3.857 -8.533 1.00 89.75 70 THR A N 1
ATOM 599 C CA . THR A 1 70 ? 9.173 -3.460 -9.825 1.00 89.75 70 THR A CA 1
ATOM 600 C C . THR A 1 70 ? 9.692 -2.103 -10.304 1.00 89.75 70 THR A C 1
ATOM 602 O O . THR A 1 70 ? 9.787 -1.851 -11.498 1.00 89.75 70 THR A O 1
ATOM 605 N N . SER A 1 71 ? 10.106 -1.239 -9.376 1.00 83.88 71 SER A N 1
ATOM 606 C CA . SER A 1 71 ? 10.720 0.066 -9.630 1.00 83.88 71 SER A CA 1
ATOM 607 C C . SER A 1 71 ? 11.952 -0.043 -10.531 1.00 83.88 71 SER A C 1
ATOM 609 O O . SER A 1 71 ? 12.229 0.881 -11.291 1.00 83.88 71 SER A O 1
ATOM 611 N N . PHE A 1 72 ? 12.692 -1.156 -10.455 1.00 76.88 72 PHE A N 1
ATOM 612 C CA . PHE A 1 72 ? 13.799 -1.417 -11.373 1.00 76.88 72 PHE A CA 1
ATOM 61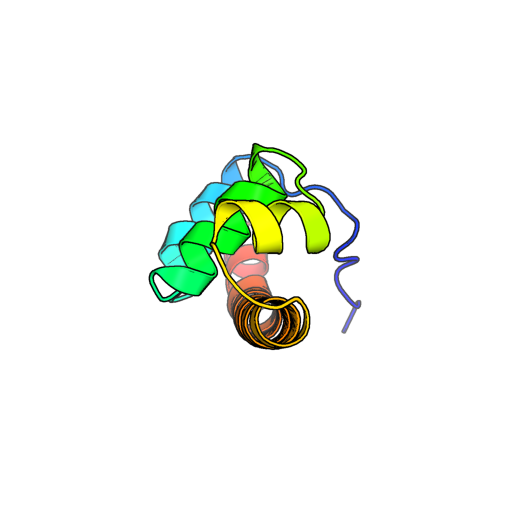3 C C . PHE A 1 72 ? 13.310 -1.515 -12.827 1.00 76.88 72 PHE A C 1
ATOM 615 O O . PHE A 1 72 ? 13.945 -0.955 -13.708 1.00 76.88 72 PHE A O 1
ATOM 622 N N . LEU A 1 73 ? 12.161 -2.145 -13.085 1.00 73.88 73 LEU A N 1
ATOM 623 C CA . LEU A 1 73 ? 11.608 -2.303 -14.435 1.00 73.88 73 LEU A CA 1
ATOM 624 C C . LEU A 1 73 ? 11.116 -0.977 -15.021 1.00 73.88 73 LEU A C 1
ATOM 626 O O . LEU A 1 73 ? 11.455 -0.666 -16.154 1.00 73.88 73 LEU A O 1
ATOM 630 N N . TYR A 1 74 ? 10.389 -0.170 -14.238 1.00 70.25 74 TYR A N 1
ATOM 631 C CA . TYR A 1 74 ? 9.894 1.137 -14.695 1.00 70.25 74 TYR A CA 1
ATOM 632 C C . TYR A 1 74 ? 11.028 2.040 -15.193 1.00 70.25 74 TYR A C 1
ATOM 634 O O . TYR A 1 74 ? 10.929 2.645 -16.252 1.00 70.25 74 TYR A O 1
ATOM 642 N N . ASN A 1 75 ? 12.132 2.090 -14.443 1.00 68.12 75 ASN A N 1
ATOM 643 C CA . ASN A 1 75 ? 13.262 2.947 -14.787 1.00 68.12 75 ASN A CA 1
ATOM 644 C C . ASN A 1 75 ? 14.012 2.479 -16.046 1.00 68.12 75 ASN A C 1
ATOM 646 O O . ASN A 1 75 ? 14.654 3.309 -16.661 1.00 68.12 75 ASN A O 1
ATOM 650 N N . ASN A 1 76 ? 13.934 1.197 -16.427 1.00 62.75 76 ASN A N 1
ATOM 651 C CA . ASN A 1 76 ? 14.539 0.681 -17.666 1.00 62.75 76 ASN A CA 1
ATOM 652 C C . ASN A 1 76 ? 13.577 0.738 -18.876 1.00 62.75 76 ASN A C 1
ATOM 654 O O . ASN A 1 76 ? 13.979 0.404 -19.983 1.00 62.75 76 ASN A O 1
ATOM 658 N N . MET A 1 77 ? 12.301 1.084 -18.668 1.00 61.25 77 MET A N 1
ATOM 659 C CA . MET A 1 77 ? 11.292 1.253 -19.730 1.00 61.25 77 MET A CA 1
ATOM 660 C C . MET A 1 77 ? 11.058 2.725 -20.101 1.00 61.25 77 MET A C 1
ATOM 662 O O . MET A 1 77 ? 10.324 3.001 -21.044 1.00 61.25 77 MET A O 1
ATOM 666 N N . ALA A 1 78 ? 11.619 3.654 -19.322 1.00 57.94 78 ALA A N 1
ATOM 667 C CA . ALA A 1 78 ? 11.475 5.098 -19.495 1.00 57.94 78 ALA A CA 1
ATOM 668 C C . ALA A 1 78 ? 12.693 5.759 -20.181 1.00 57.94 78 ALA A C 1
ATOM 670 O O . ALA A 1 78 ? 12.715 6.986 -20.284 1.00 57.94 78 ALA A O 1
ATOM 671 N N . ASP A 1 79 ? 13.669 4.951 -20.616 1.00 47.47 79 ASP A N 1
ATOM 672 C CA . ASP A 1 79 ? 14.808 5.320 -21.475 1.00 47.47 79 ASP A CA 1
ATOM 673 C C . ASP A 1 79 ? 14.506 4.943 -22.938 1.00 47.47 79 ASP A C 1
ATOM 675 O O . ASP A 1 79 ? 14.899 5.714 -23.843 1.00 47.47 79 ASP A O 1
#